Protein AF-A0A1V5KIY8-F1 (afdb_monomer_lite)

Structure (mmCIF, N/CA/C/O backbone):
data_AF-A0A1V5KIY8-F1
#
_entry.id   AF-A0A1V5KIY8-F1
#
loop_
_atom_site.group_PDB
_atom_site.id
_atom_site.type_symbol
_atom_site.label_atom_id
_atom_site.label_alt_id
_atom_site.label_comp_id
_atom_site.label_asym_id
_atom_site.label_entity_id
_atom_site.label_seq_id
_atom_site.pdbx_PDB_ins_code
_atom_site.Cartn_x
_atom_site.Cartn_y
_atom_site.Cartn_z
_atom_site.occupancy
_atom_site.B_iso_or_equiv
_atom_site.auth_seq_id
_atom_site.auth_comp_id
_atom_site.auth_asym_id
_atom_site.auth_atom_id
_atom_site.pdbx_PDB_model_num
ATOM 1 N N . MET A 1 1 ? -11.397 -19.405 -11.425 1.00 39.03 1 MET A N 1
ATOM 2 C CA . MET A 1 1 ? -10.018 -19.683 -10.976 1.00 39.03 1 MET A CA 1
ATOM 3 C C . MET A 1 1 ? -9.446 -18.379 -10.440 1.00 39.03 1 MET A C 1
ATOM 5 O O . MET A 1 1 ? -8.810 -17.641 -11.172 1.00 39.03 1 MET A O 1
ATOM 9 N N . GLY A 1 2 ? -9.823 -18.010 -9.217 1.00 42.44 2 GLY A N 1
ATOM 10 C CA . GLY A 1 2 ? -9.350 -16.786 -8.576 1.00 42.44 2 GLY A CA 1
ATOM 11 C C . GLY A 1 2 ? -8.529 -17.218 -7.384 1.00 42.44 2 GLY A C 1
ATOM 12 O O . GLY A 1 2 ? -9.115 -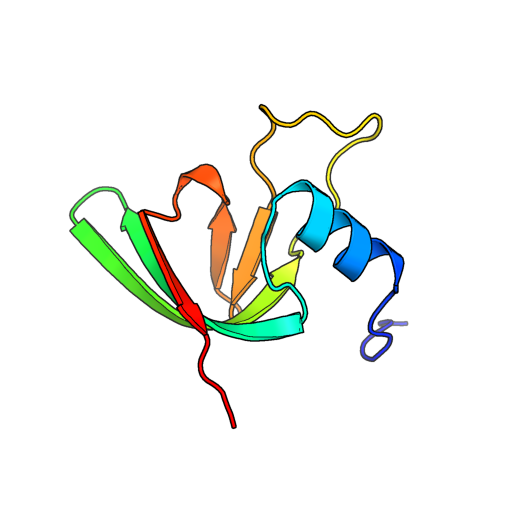17.650 -6.399 1.00 42.44 2 GLY A O 1
ATOM 13 N N . ILE A 1 3 ? -7.207 -17.172 -7.519 1.00 49.84 3 ILE A N 1
ATOM 14 C CA . ILE A 1 3 ? -6.255 -17.336 -6.418 1.00 49.84 3 ILE A CA 1
ATOM 15 C C . ILE A 1 3 ? -6.414 -16.151 -5.454 1.00 49.84 3 ILE A C 1
ATOM 17 O O . ILE A 1 3 ? -5.638 -15.206 -5.429 1.00 49.84 3 ILE A O 1
ATOM 21 N N . GLN A 1 4 ? -7.528 -16.153 -4.738 1.00 51.28 4 GLN A N 1
ATOM 22 C CA . GLN A 1 4 ? -7.694 -15.444 -3.485 1.00 51.28 4 GLN A CA 1
ATOM 23 C C . GLN A 1 4 ? -7.122 -16.396 -2.429 1.00 51.28 4 GLN A C 1
ATOM 25 O O . GLN A 1 4 ? -7.344 -17.601 -2.532 1.00 51.28 4 GLN A O 1
ATOM 30 N N . ASP A 1 5 ? -6.386 -15.866 -1.458 1.00 44.62 5 ASP A N 1
ATOM 31 C CA . ASP A 1 5 ? -5.890 -16.593 -0.276 1.00 44.62 5 ASP A CA 1
ATOM 32 C C . ASP A 1 5 ? -4.529 -17.304 -0.330 1.00 44.62 5 ASP A C 1
ATOM 34 O O . ASP A 1 5 ? -4.273 -18.238 0.423 1.00 44.62 5 ASP A O 1
ATOM 38 N N . LEU A 1 6 ? -3.575 -16.794 -1.108 1.00 45.62 6 LEU A N 1
ATOM 39 C CA . LEU A 1 6 ? -2.173 -16.976 -0.734 1.00 45.62 6 LEU A CA 1
ATOM 40 C C . LEU A 1 6 ? -1.564 -15.600 -0.531 1.00 45.62 6 LEU A C 1
ATOM 42 O O . LEU A 1 6 ? -1.468 -14.795 -1.455 1.00 45.62 6 LEU A O 1
ATOM 46 N N . GLU A 1 7 ? -1.195 -15.320 0.715 1.00 54.69 7 GLU A N 1
ATOM 47 C CA . GLU A 1 7 ? -0.177 -14.343 1.072 1.00 54.69 7 GLU A CA 1
ATOM 48 C C . GLU A 1 7 ? 1.108 -14.734 0.338 1.00 54.69 7 GLU A C 1
ATOM 50 O O . GLU A 1 7 ? 1.990 -15.383 0.897 1.00 54.69 7 GLU A O 1
ATOM 55 N N . ASP A 1 8 ? 1.160 -14.437 -0.960 1.00 61.97 8 ASP A N 1
ATOM 56 C CA . ASP A 1 8 ? 2.245 -14.873 -1.816 1.00 61.97 8 ASP A CA 1
ATOM 57 C C . ASP A 1 8 ? 3.516 -14.233 -1.247 1.00 61.97 8 ASP A C 1
ATOM 59 O O . ASP A 1 8 ? 3.576 -12.997 -1.133 1.00 61.97 8 ASP A O 1
ATOM 63 N N . PRO A 1 9 ? 4.513 -15.029 -0.826 1.00 68.19 9 PRO A N 1
ATOM 64 C CA . PRO A 1 9 ? 5.729 -14.501 -0.214 1.00 68.19 9 PRO A CA 1
ATOM 65 C C . PRO A 1 9 ? 6.371 -13.437 -1.112 1.00 68.19 9 PRO A C 1
ATOM 67 O O . PRO A 1 9 ? 6.898 -12.444 -0.617 1.00 68.19 9 PRO A O 1
ATOM 70 N N . LEU A 1 10 ? 6.194 -13.572 -2.428 1.00 76.25 10 LEU A N 1
ATOM 71 C CA . LEU A 1 10 ? 6.628 -12.625 -3.442 1.00 76.25 10 LEU A CA 1
ATOM 72 C C . LEU A 1 10 ? 6.008 -11.225 -3.280 1.00 76.25 10 LEU A C 1
ATOM 74 O O . LEU A 1 10 ? 6.714 -10.227 -3.405 1.00 76.25 10 LEU A O 1
ATOM 78 N N . PHE A 1 11 ? 4.720 -11.102 -2.944 1.00 77.19 11 PHE A N 1
ATOM 79 C CA . PHE A 1 11 ? 4.097 -9.791 -2.701 1.00 77.19 11 PHE A CA 1
ATOM 80 C C . PHE A 1 11 ? 4.608 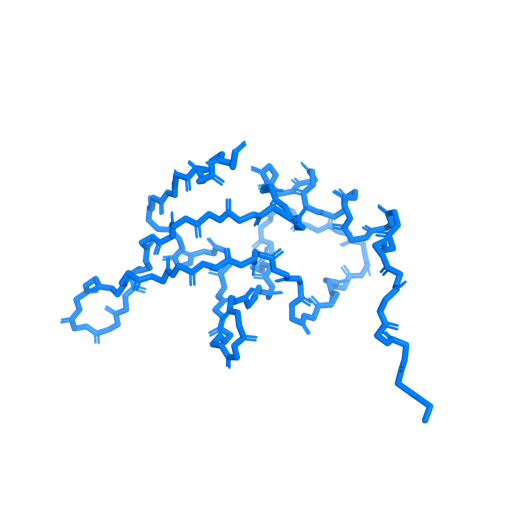-9.137 -1.422 1.00 77.19 11 PHE A C 1
ATOM 82 O O . PHE A 1 11 ? 4.739 -7.912 -1.362 1.00 77.19 11 PHE A O 1
ATOM 89 N N . ARG A 1 12 ? 4.934 -9.944 -0.411 1.00 77.50 12 ARG A N 1
ATOM 90 C CA . ARG A 1 12 ? 5.564 -9.450 0.812 1.00 77.50 12 ARG A CA 1
ATOM 91 C C . ARG A 1 12 ? 6.986 -8.966 0.537 1.00 77.50 12 ARG A C 1
ATOM 93 O O . ARG A 1 12 ? 7.348 -7.897 1.020 1.00 77.50 12 ARG A O 1
ATOM 100 N N . GLU A 1 13 ? 7.755 -9.687 -0.277 1.00 81.31 13 GLU A N 1
ATOM 101 C CA . GLU A 1 13 ? 9.094 -9.261 -0.701 1.00 81.31 13 GLU A CA 1
ATOM 102 C C . GLU A 1 13 ? 9.062 -7.990 -1.559 1.00 81.31 13 GLU A C 1
ATOM 104 O O . GLU A 1 13 ? 9.858 -7.076 -1.335 1.00 81.31 13 GLU A O 1
ATOM 109 N N . ILE A 1 14 ? 8.095 -7.865 -2.477 1.00 82.19 14 ILE A N 1
ATOM 110 C CA . ILE A 1 14 ? 7.865 -6.613 -3.213 1.00 82.19 14 ILE A CA 1
ATOM 111 C C . ILE A 1 14 ? 7.536 -5.489 -2.226 1.00 82.19 14 ILE A C 1
ATOM 113 O O . ILE A 1 14 ? 8.142 -4.424 -2.287 1.00 82.19 14 ILE A O 1
ATOM 117 N N . GLY A 1 15 ? 6.625 -5.717 -1.277 1.00 82.94 15 GLY A N 1
ATOM 118 C CA . GLY A 1 15 ? 6.321 -4.747 -0.224 1.00 82.94 15 GLY A CA 1
ATOM 119 C C . GLY A 1 15 ? 7.575 -4.281 0.516 1.00 82.94 15 GLY A C 1
ATOM 120 O O . GLY A 1 15 ? 7.801 -3.079 0.639 1.00 82.94 15 GLY A O 1
ATOM 121 N N . MET A 1 16 ? 8.444 -5.215 0.912 1.00 82.75 16 MET A N 1
ATOM 122 C CA . MET A 1 16 ? 9.719 -4.911 1.567 1.00 82.75 16 MET A CA 1
ATOM 123 C C . MET A 1 16 ? 10.662 -4.082 0.690 1.00 82.75 16 MET A C 1
ATOM 125 O O . MET A 1 16 ? 11.308 -3.172 1.204 1.00 82.75 16 MET A O 1
ATOM 129 N N . PHE A 1 17 ? 10.718 -4.329 -0.622 1.00 85.25 17 PHE A N 1
ATOM 130 C CA . PHE A 1 17 ? 11.543 -3.531 -1.537 1.00 85.25 17 PHE A CA 1
ATOM 131 C C . PHE A 1 17 ? 11.114 -2.054 -1.585 1.00 85.25 17 PHE A C 1
ATOM 133 O O . PHE A 1 17 ? 11.960 -1.170 -1.726 1.00 85.25 17 PHE A O 1
ATOM 140 N N . TRP A 1 18 ? 9.815 -1.780 -1.428 1.00 86.38 18 TRP A N 1
ATOM 141 C CA . TRP A 1 18 ? 9.260 -0.425 -1.305 1.00 86.38 18 TRP A CA 1
ATOM 142 C C . TRP A 1 18 ? 9.125 0.055 0.153 1.00 86.38 18 TRP A C 1
ATOM 144 O O . TRP A 1 18 ? 8.568 1.127 0.380 1.00 86.38 18 TRP A O 1
ATOM 154 N N . SER A 1 19 ? 9.635 -0.696 1.136 1.00 85.38 19 SER A N 1
ATOM 155 C CA . SER A 1 19 ? 9.479 -0.422 2.576 1.00 85.38 19 SER A CA 1
ATOM 156 C C . SER A 1 19 ? 8.019 -0.243 3.017 1.00 85.38 19 SER A C 1
ATOM 158 O O . SER A 1 19 ? 7.718 0.558 3.902 1.00 85.38 19 SER A O 1
ATOM 160 N N . LEU A 1 20 ? 7.099 -0.983 2.394 1.00 86.56 20 LEU A N 1
ATOM 161 C CA . LEU A 1 20 ? 5.666 -0.919 2.656 1.00 86.56 20 LEU A CA 1
ATOM 162 C C . LEU A 1 20 ? 5.163 -2.191 3.357 1.00 86.56 20 LEU A C 1
ATOM 164 O O . LEU A 1 20 ? 5.477 -3.299 2.906 1.00 86.56 20 LEU A O 1
ATOM 168 N N . PRO A 1 21 ? 4.326 -2.070 4.406 1.00 86.31 21 PRO A N 1
ATOM 169 C CA . PRO A 1 21 ? 3.765 -3.222 5.115 1.00 86.31 21 PRO A CA 1
ATOM 170 C C . PRO A 1 21 ? 2.624 -3.922 4.343 1.00 86.31 21 PRO A C 1
ATOM 172 O O . PRO A 1 21 ? 1.478 -3.989 4.791 1.00 86.31 21 PRO A O 1
ATOM 175 N N . VAL A 1 22 ? 2.916 -4.458 3.157 1.00 87.75 22 VAL A N 1
ATOM 176 C CA . VAL A 1 22 ? 1.938 -5.206 2.348 1.00 87.75 22 VAL A CA 1
ATOM 177 C C . VAL A 1 22 ? 1.413 -6.411 3.138 1.00 87.75 22 VAL A C 1
ATOM 179 O O . VAL A 1 22 ? 2.170 -7.135 3.784 1.00 87.75 22 VAL A O 1
ATOM 182 N N . GLY A 1 23 ? 0.097 -6.609 3.105 1.00 86.50 23 GLY A N 1
ATOM 183 C CA . GLY A 1 23 ? -0.616 -7.648 3.844 1.00 86.50 23 GLY A CA 1
ATOM 184 C C . GLY A 1 23 ? -1.059 -7.236 5.251 1.00 86.50 23 GLY A C 1
ATOM 185 O O . GLY A 1 23 ? -1.825 -7.971 5.873 1.00 86.50 23 GLY A O 1
ATOM 186 N N . LYS A 1 24 ? -0.644 -6.070 5.759 1.00 88.44 24 LYS A N 1
ATOM 187 C CA . LYS A 1 24 ? -1.078 -5.558 7.068 1.00 88.44 24 LYS A CA 1
ATOM 188 C C . LYS A 1 24 ? -2.227 -4.564 6.936 1.00 88.44 24 LYS A C 1
ATOM 190 O O . LYS A 1 24 ? -2.375 -3.897 5.910 1.00 88.44 24 LYS A O 1
ATOM 195 N N . ARG A 1 25 ? -3.047 -4.473 7.989 1.00 90.75 25 ARG A N 1
ATOM 196 C CA . ARG A 1 25 ? -4.030 -3.398 8.133 1.00 90.75 25 ARG A CA 1
ATOM 197 C C . ARG A 1 25 ? -3.309 -2.105 8.487 1.00 90.75 25 ARG A C 1
ATOM 199 O O . ARG A 1 25 ? -2.452 -2.068 9.365 1.00 90.75 25 ARG A O 1
ATOM 206 N N . MET A 1 26 ? -3.631 -1.052 7.759 1.00 91.56 26 MET A N 1
ATOM 207 C CA . MET A 1 26 ? -3.039 0.258 7.948 1.00 91.56 26 MET A CA 1
ATOM 208 C C . MET A 1 26 ? -3.999 1.346 7.501 1.00 91.56 26 MET A C 1
ATOM 210 O O . MET A 1 26 ? -4.952 1.110 6.753 1.00 91.56 26 MET A O 1
ATOM 214 N N . ARG A 1 27 ? -3.700 2.558 7.944 1.00 92.94 27 ARG A N 1
ATOM 215 C CA . ARG A 1 27 ? -4.342 3.776 7.486 1.00 92.94 27 ARG A CA 1
ATOM 216 C C . ARG A 1 27 ? -3.330 4.585 6.690 1.00 92.94 27 ARG A C 1
ATOM 218 O O . ARG A 1 27 ? -2.254 4.894 7.189 1.00 92.94 27 ARG A O 1
ATOM 225 N N . VAL A 1 28 ? -3.676 4.916 5.454 1.00 92.00 28 VAL A N 1
ATOM 226 C CA . VAL A 1 28 ? -2.819 5.613 4.494 1.00 92.00 28 VAL A CA 1
ATOM 227 C C . VAL A 1 28 ? -3.448 6.954 4.150 1.00 92.00 28 VAL A C 1
ATOM 229 O O . VAL A 1 28 ? -4.627 7.025 3.806 1.00 92.00 28 VAL A O 1
ATOM 232 N N . ARG A 1 29 ? -2.661 8.024 4.214 1.00 92.94 29 ARG A N 1
ATOM 233 C CA . ARG A 1 29 ? -3.022 9.335 3.678 1.00 92.94 29 ARG A CA 1
ATOM 234 C C . ARG A 1 29 ? -2.455 9.462 2.275 1.00 92.94 29 ARG A C 1
ATOM 236 O O . ARG A 1 29 ? -1.246 9.397 2.070 1.00 92.94 29 ARG A O 1
ATOM 243 N N . LEU A 1 30 ? -3.347 9.640 1.314 1.00 92.31 30 LEU A N 1
ATOM 244 C CA . LEU A 1 30 ? -3.030 9.825 -0.089 1.00 92.31 30 LEU A CA 1
ATOM 245 C C . LEU A 1 30 ? -3.169 11.289 -0.477 1.00 92.31 30 LEU A C 1
ATOM 247 O O . LEU A 1 30 ? -4.188 11.927 -0.201 1.00 92.31 30 LEU A O 1
ATOM 251 N N . ARG A 1 31 ? -2.182 11.788 -1.210 1.00 91.31 31 ARG A N 1
ATOM 252 C CA . ARG A 1 31 ? -2.272 13.051 -1.925 1.00 91.31 31 ARG A CA 1
ATOM 253 C C . ARG A 1 31 ? -3.069 12.843 -3.210 1.00 91.31 31 ARG A C 1
ATOM 255 O O . ARG A 1 31 ? -2.674 12.073 -4.090 1.00 91.31 31 ARG A O 1
ATOM 262 N N . VAL A 1 32 ? -4.194 13.540 -3.320 1.00 85.88 32 VAL A N 1
ATOM 263 C CA . VAL A 1 32 ? -5.073 13.506 -4.494 1.00 85.88 32 VAL A CA 1
ATOM 264 C C . VAL A 1 32 ? -5.270 14.911 -5.051 1.00 85.88 32 VAL A C 1
ATOM 266 O O . VAL A 1 32 ? -5.054 15.909 -4.362 1.00 85.88 32 VAL A O 1
ATOM 269 N N . SER A 1 33 ? -5.662 15.007 -6.322 1.00 79.44 33 SER A N 1
ATOM 270 C CA . SER A 1 33 ? -5.933 16.306 -6.942 1.00 79.44 33 SER A CA 1
ATOM 271 C C . SER A 1 33 ? -7.131 16.955 -6.242 1.00 79.44 33 SER A C 1
ATOM 273 O O . SER A 1 33 ? -8.256 16.483 -6.385 1.00 79.44 33 SER A O 1
ATOM 275 N N . GLY A 1 34 ? -6.878 17.987 -5.435 1.00 79.56 34 GLY A N 1
ATOM 276 C CA . GLY A 1 34 ? -7.907 18.681 -4.655 1.00 79.56 34 GLY A CA 1
ATOM 277 C C . GLY A 1 34 ? -7.915 18.391 -3.150 1.00 79.56 34 GLY A C 1
ATOM 278 O O . GLY A 1 34 ? -8.781 18.923 -2.462 1.00 79.56 34 GLY A O 1
ATOM 279 N N . GLY A 1 35 ? -6.973 17.601 -2.612 1.00 83.50 35 GLY A N 1
ATOM 280 C CA . GLY A 1 35 ? -6.835 17.451 -1.160 1.00 83.50 35 GLY A CA 1
ATOM 281 C C . GLY A 1 35 ? -6.097 16.198 -0.696 1.00 83.50 35 GLY A C 1
ATOM 282 O O . GLY A 1 35 ? -5.293 15.607 -1.418 1.00 83.50 35 GLY A O 1
ATOM 283 N N . LEU A 1 36 ? -6.390 15.796 0.540 1.00 85.31 36 LEU A N 1
ATOM 284 C CA . LEU A 1 36 ? -5.904 14.556 1.136 1.00 85.31 36 LEU A CA 1
ATOM 285 C C . LEU A 1 36 ? -7.062 13.573 1.266 1.00 85.31 36 LEU A C 1
ATOM 287 O O . LEU A 1 36 ? -8.128 13.920 1.772 1.00 85.31 36 LEU A O 1
ATOM 291 N N . SER A 1 37 ? -6.842 12.342 0.818 1.00 89.50 37 SER A N 1
ATOM 292 C CA . SER A 1 37 ? -7.781 11.241 1.000 1.00 89.50 37 SER A CA 1
ATOM 293 C C . SER A 1 37 ? -7.198 10.255 2.000 1.00 89.50 37 SER A C 1
ATOM 295 O O . SER A 1 37 ? -6.040 9.866 1.883 1.00 89.50 37 SER A O 1
ATOM 297 N N . MET A 1 38 ? -7.976 9.867 3.005 1.00 90.88 38 MET A N 1
ATOM 298 C CA . MET A 1 38 ? -7.538 8.906 4.011 1.00 90.88 38 MET A CA 1
ATOM 299 C C . MET A 1 38 ? -8.200 7.561 3.741 1.00 90.88 38 MET A C 1
ATOM 301 O O . MET A 1 38 ? -9.425 7.460 3.747 1.00 90.88 38 MET A O 1
ATOM 305 N N . LEU A 1 39 ? -7.384 6.540 3.500 1.00 91.56 39 LEU A N 1
ATOM 306 C CA . LEU A 1 39 ? -7.821 5.166 3.294 1.00 91.56 39 LEU A CA 1
ATOM 307 C C . LEU A 1 39 ? -7.449 4.315 4.495 1.00 91.56 39 LEU A C 1
ATOM 309 O O . LEU A 1 39 ? -6.393 4.496 5.090 1.00 91.56 39 LEU A O 1
ATOM 313 N N . GLU A 1 40 ? -8.298 3.352 4.818 1.00 92.94 40 GLU A N 1
ATOM 314 C CA . GLU A 1 40 ? -8.065 2.401 5.894 1.00 92.94 40 GLU A CA 1
ATOM 315 C C . GLU A 1 40 ? -8.429 0.992 5.439 1.00 92.94 40 GLU A C 1
ATOM 317 O O . GLU A 1 40 ? -9.474 0.771 4.823 1.00 92.94 40 GLU A O 1
ATOM 322 N N . GLY A 1 41 ? -7.557 0.035 5.739 1.00 91.50 41 GLY A N 1
ATOM 323 C CA . GLY A 1 41 ? -7.797 -1.376 5.473 1.00 91.50 41 GLY A CA 1
ATOM 324 C C . GLY A 1 41 ? -6.504 -2.144 5.251 1.00 91.50 41 GLY A C 1
ATOM 325 O O . GLY A 1 41 ? -5.419 -1.689 5.609 1.00 91.50 41 GLY A O 1
ATOM 326 N N . LYS A 1 42 ? -6.616 -3.343 4.677 1.00 90.94 42 LYS A N 1
ATOM 327 C CA . LYS A 1 42 ? -5.453 -4.173 4.349 1.00 90.94 42 LYS A CA 1
ATOM 328 C C . LYS A 1 42 ? -4.748 -3.593 3.122 1.00 90.94 42 LYS A C 1
ATOM 330 O O . LYS A 1 42 ? -5.390 -3.393 2.094 1.00 90.94 42 LYS A O 1
ATOM 335 N N . LEU A 1 43 ? -3.447 -3.322 3.233 1.00 90.31 43 LEU A N 1
ATOM 336 C CA . LEU A 1 43 ? -2.640 -2.919 2.085 1.00 90.31 43 LEU A CA 1
ATOM 337 C C . LEU A 1 43 ? -2.352 -4.137 1.214 1.00 90.31 43 LEU A C 1
ATOM 339 O O . LEU A 1 43 ? -1.731 -5.097 1.663 1.00 90.31 43 LEU A O 1
ATOM 343 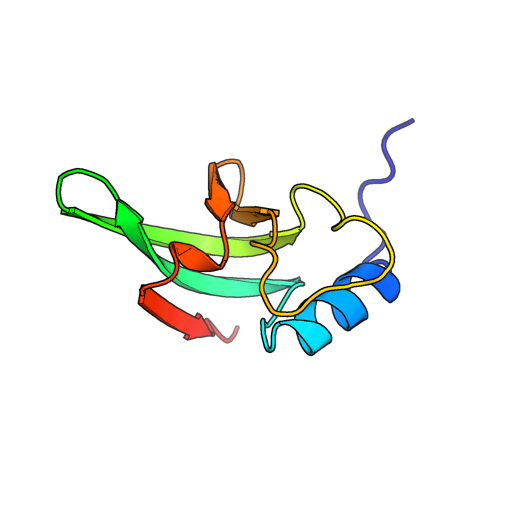N N . GLU A 1 44 ? -2.752 -4.077 -0.046 1.00 89.19 44 GLU A N 1
ATOM 344 C CA . GLU A 1 44 ? -2.522 -5.130 -1.026 1.00 89.19 44 GLU A CA 1
ATOM 345 C C . GLU A 1 44 ? -1.853 -4.563 -2.277 1.00 89.19 44 GLU A C 1
ATOM 347 O O . GLU A 1 44 ? -1.985 -3.382 -2.603 1.00 89.19 44 GLU A O 1
ATOM 352 N N . ILE A 1 45 ? -1.146 -5.416 -3.013 1.00 88.19 45 ILE A N 1
ATOM 353 C CA . ILE A 1 45 ? -0.602 -5.054 -4.321 1.00 88.19 45 ILE A CA 1
ATOM 354 C C . ILE 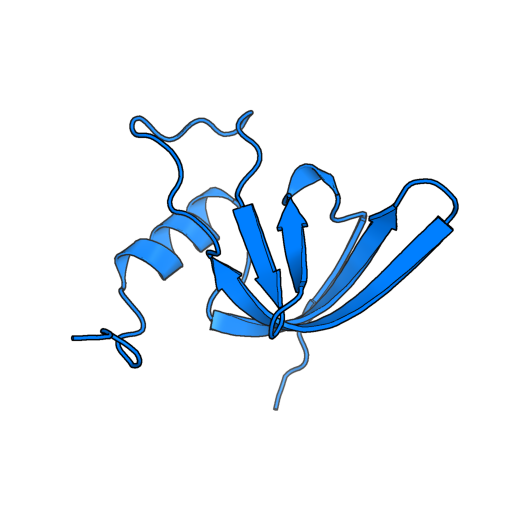A 1 45 ? -1.719 -5.214 -5.351 1.00 88.19 45 ILE A C 1
ATOM 356 O O . ILE A 1 45 ? -2.243 -6.305 -5.558 1.00 88.19 45 ILE A O 1
ATOM 360 N N . ALA A 1 46 ? -2.092 -4.112 -6.001 1.00 88.62 46 ALA A N 1
ATOM 361 C CA . ALA A 1 46 ? -3.087 -4.130 -7.069 1.00 88.62 46 ALA A CA 1
ATOM 362 C C . ALA A 1 46 ? -2.521 -4.741 -8.354 1.00 88.62 46 ALA A C 1
ATOM 364 O O . ALA A 1 46 ? -3.229 -5.434 -9.081 1.00 88.62 46 ALA A O 1
ATOM 365 N N . LYS A 1 47 ? -1.245 -4.464 -8.642 1.00 85.06 47 LYS A N 1
ATOM 366 C CA . LYS A 1 47 ? -0.544 -4.975 -9.819 1.00 85.06 47 LYS A CA 1
ATOM 367 C C . LYS A 1 47 ? 0.932 -5.172 -9.495 1.00 85.06 47 LYS A C 1
ATOM 369 O O . LYS A 1 47 ? 1.567 -4.268 -8.954 1.00 85.06 47 LYS A O 1
ATOM 374 N N . ALA A 1 48 ? 1.464 -6.340 -9.851 1.00 79.56 48 ALA A N 1
ATOM 375 C CA . ALA A 1 48 ? 2.887 -6.622 -9.723 1.00 79.56 48 ALA A CA 1
ATOM 376 C C . ALA A 1 48 ? 3.710 -5.609 -10.549 1.00 79.56 48 ALA A C 1
ATOM 378 O O . ALA A 1 48 ? 3.313 -5.283 -11.674 1.00 79.56 48 ALA A O 1
ATOM 379 N N . PRO A 1 49 ? 4.826 -5.093 -10.008 1.00 79.81 49 PRO A N 1
ATOM 380 C CA . PRO A 1 49 ? 5.727 -4.239 -10.764 1.00 79.81 49 PRO A CA 1
ATOM 381 C C . PRO A 1 49 ? 6.436 -5.053 -11.853 1.00 79.81 49 PRO A C 1
ATOM 383 O O . PRO A 1 49 ? 6.678 -6.251 -11.699 1.00 79.81 49 PRO A O 1
ATOM 386 N N . ASP A 1 50 ? 6.785 -4.389 -12.950 1.00 80.50 50 ASP A N 1
ATOM 387 C CA . ASP A 1 50 ? 7.571 -4.991 -14.024 1.00 80.50 50 ASP A CA 1
ATOM 388 C C . ASP A 1 50 ? 8.989 -5.348 -13.546 1.00 80.50 50 ASP A C 1
ATOM 390 O O . ASP A 1 50 ? 9.629 -4.605 -12.796 1.00 80.50 50 ASP A O 1
ATOM 394 N N . TYR A 1 51 ? 9.489 -6.502 -13.990 1.00 72.56 51 TYR A N 1
ATOM 395 C CA . TYR A 1 51 ? 10.857 -6.936 -13.717 1.00 72.56 51 TYR A CA 1
ATOM 396 C C . TYR A 1 51 ? 11.818 -6.372 -14.782 1.00 72.56 51 TYR A C 1
ATOM 398 O O . TYR A 1 51 ? 11.503 -6.443 -15.972 1.00 72.56 51 TYR A O 1
ATOM 406 N N . PRO A 1 52 ? 13.009 -5.863 -14.409 1.00 78.06 52 PRO A N 1
ATOM 407 C CA . PRO A 1 52 ? 13.583 -5.801 -13.061 1.00 78.06 52 PRO A CA 1
ATOM 408 C C . PRO A 1 52 ? 12.990 -4.681 -12.196 1.00 78.06 52 PRO A C 1
ATOM 410 O O . PRO A 1 52 ? 12.777 -3.567 -12.677 1.00 78.06 52 PRO A O 1
ATOM 413 N N . PHE A 1 53 ? 12.804 -4.956 -10.897 1.00 80.75 53 PHE A N 1
ATOM 414 C CA . PHE A 1 53 ? 12.260 -3.987 -9.941 1.00 80.75 53 PHE A CA 1
ATOM 415 C C . PHE A 1 53 ? 13.097 -2.705 -9.906 1.00 80.75 53 PHE A C 1
ATOM 417 O O . PHE A 1 53 ? 14.313 -2.737 -9.696 1.00 80.75 53 PHE A O 1
ATOM 424 N N . ARG A 1 54 ? 12.442 -1.551 -10.077 1.00 80.38 54 ARG A N 1
ATOM 425 C CA . ARG A 1 54 ? 13.091 -0.237 -10.006 1.00 80.38 54 ARG A CA 1
ATOM 426 C C . ARG A 1 54 ? 12.497 0.591 -8.877 1.00 80.38 54 ARG A C 1
ATOM 428 O O . ARG A 1 54 ? 11.297 0.818 -8.850 1.00 80.38 54 ARG A O 1
ATOM 435 N N . ARG A 1 55 ? 13.344 1.136 -7.994 1.00 73.88 55 ARG A N 1
ATOM 436 C CA . ARG A 1 55 ? 12.894 1.987 -6.869 1.00 73.88 55 ARG A CA 1
ATOM 437 C C . ARG A 1 55 ? 12.152 3.251 -7.316 1.00 73.88 55 ARG A C 1
ATOM 439 O O . ARG A 1 55 ? 11.295 3.738 -6.596 1.00 73.88 55 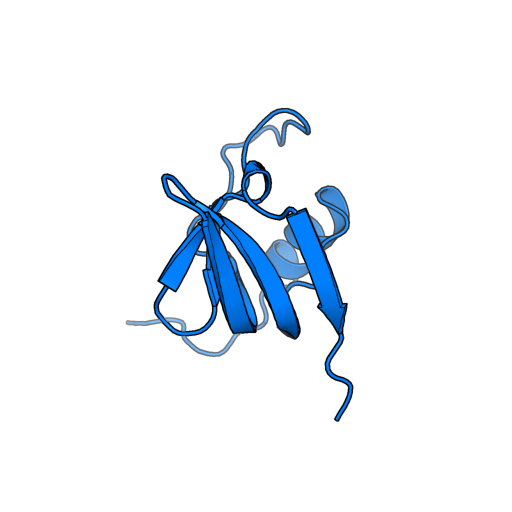ARG A O 1
ATOM 446 N N . ASN A 1 56 ? 12.459 3.753 -8.513 1.00 79.81 56 ASN A N 1
ATOM 447 C CA . ASN A 1 56 ? 11.797 4.928 -9.088 1.00 79.81 56 ASN A CA 1
ATOM 448 C C . ASN A 1 56 ? 10.440 4.596 -9.734 1.00 79.81 56 ASN A C 1
ATOM 450 O O . ASN A 1 56 ? 9.756 5.500 -10.208 1.00 79.81 56 ASN A O 1
ATOM 454 N N . GLN A 1 57 ? 10.058 3.317 -9.804 1.00 84.06 57 GLN A N 1
ATOM 455 C CA . GLN A 1 57 ? 8.759 2.911 -10.321 1.00 84.06 57 GLN A CA 1
ATOM 456 C C . GLN A 1 57 ? 7.701 3.047 -9.225 1.00 84.06 57 GLN A C 1
ATOM 458 O O . GLN A 1 57 ? 7.885 2.605 -8.088 1.00 84.06 57 GLN A O 1
ATOM 463 N N . ALA A 1 58 ? 6.572 3.648 -9.589 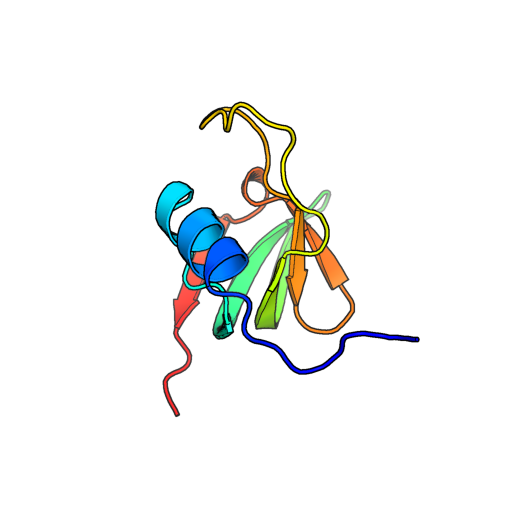1.00 86.56 58 ALA A N 1
ATOM 464 C CA . ALA A 1 58 ? 5.404 3.709 -8.730 1.00 86.56 58 ALA A CA 1
ATOM 465 C C . ALA A 1 58 ? 4.786 2.309 -8.596 1.00 86.56 58 ALA A C 1
ATOM 467 O O . ALA A 1 58 ? 4.405 1.690 -9.593 1.00 86.56 58 ALA A O 1
ATOM 468 N N . LEU A 1 59 ? 4.678 1.815 -7.363 1.00 87.75 59 LEU A N 1
ATOM 469 C CA . LEU A 1 59 ? 4.052 0.530 -7.079 1.00 87.75 59 LEU A CA 1
ATOM 470 C C . LEU A 1 59 ? 2.535 0.713 -7.059 1.00 87.75 59 LEU A C 1
ATOM 472 O O . LEU A 1 59 ? 2.027 1.615 -6.392 1.00 87.75 59 LEU A O 1
ATOM 476 N N . SER A 1 60 ? 1.821 -0.136 -7.795 1.00 90.81 60 SER A N 1
ATOM 477 C CA . SER A 1 60 ? 0.357 -0.136 -7.804 1.00 90.81 60 SER A CA 1
ATOM 478 C C . SER A 1 60 ? -0.164 -0.892 -6.590 1.00 90.81 60 SER A C 1
ATOM 480 O O . SER A 1 60 ? -0.037 -2.115 -6.494 1.00 90.81 60 SER A O 1
ATOM 482 N N . LEU A 1 61 ? -0.770 -0.155 -5.674 1.00 90.75 61 LEU A N 1
ATOM 483 C CA . LEU A 1 61 ? -1.318 -0.640 -4.420 1.00 90.75 61 LEU A CA 1
ATOM 484 C C . LEU A 1 61 ? -2.836 -0.510 -4.438 1.00 90.75 61 LEU A C 1
ATOM 486 O O . LEU A 1 61 ? -3.415 0.208 -5.253 1.00 90.75 61 LEU A O 1
ATOM 490 N N . ARG A 1 62 ? -3.493 -1.214 -3.528 1.00 91.12 62 ARG A N 1
ATOM 491 C CA . ARG A 1 62 ? -4.900 -1.005 -3.216 1.00 91.12 62 ARG A CA 1
ATOM 492 C C . ARG A 1 62 ? -5.147 -1.219 -1.738 1.00 91.12 62 ARG A C 1
ATOM 494 O O . ARG A 1 62 ? -4.465 -2.008 -1.087 1.00 91.12 62 ARG A O 1
ATOM 501 N N . ILE A 1 63 ? -6.168 -0.542 -1.243 1.00 91.25 63 ILE A N 1
ATOM 502 C CA . ILE A 1 63 ? -6.785 -0.831 0.046 1.00 91.25 63 ILE A CA 1
ATOM 503 C C . ILE A 1 63 ? -8.262 -1.083 -0.229 1.00 91.25 63 ILE A C 1
ATOM 505 O O . ILE A 1 63 ? -8.937 -0.247 -0.837 1.00 91.25 63 ILE A O 1
ATOM 509 N N . ASN A 1 64 ? -8.755 -2.249 0.190 1.00 86.75 64 ASN A N 1
ATOM 510 C CA . ASN A 1 64 ? -10.089 -2.756 -0.142 1.00 86.75 64 ASN A CA 1
ATOM 511 C C . ASN A 1 64 ? -10.299 -2.842 -1.670 1.00 86.75 64 ASN A C 1
ATOM 513 O O . ASN A 1 64 ? -9.850 -3.781 -2.320 1.00 86.75 64 ASN A O 1
ATOM 517 N N . SER A 1 65 ? -10.950 -1.843 -2.271 1.00 86.00 65 SER A N 1
ATOM 518 C CA . SER A 1 65 ? -11.203 -1.760 -3.720 1.00 86.00 65 SER A CA 1
ATOM 519 C C . SER A 1 65 ? -10.713 -0.455 -4.343 1.00 86.00 65 SER A C 1
ATOM 521 O O . SER A 1 65 ? -11.030 -0.170 -5.494 1.00 86.00 65 SER A O 1
ATOM 523 N N . ILE A 1 66 ? -9.948 0.343 -3.594 1.00 89.44 66 ILE A N 1
ATOM 524 C CA . ILE A 1 66 ? -9.456 1.642 -4.048 1.00 89.44 66 ILE A CA 1
ATOM 525 C C . ILE A 1 66 ? -7.993 1.477 -4.470 1.00 89.44 66 ILE A C 1
ATOM 527 O O . ILE A 1 66 ? -7.141 1.286 -3.597 1.00 89.44 66 ILE A O 1
ATOM 531 N N . PRO A 1 67 ? -7.687 1.509 -5.781 1.00 91.12 67 PRO A N 1
ATOM 532 C CA . PRO A 1 67 ? -6.317 1.468 -6.267 1.00 91.12 67 PRO A CA 1
ATOM 533 C C . PRO A 1 67 ? -5.644 2.839 -6.128 1.00 91.12 67 PRO A C 1
ATOM 535 O O . PRO A 1 67 ? -6.264 3.877 -6.355 1.00 91.12 67 PRO A O 1
ATOM 538 N N . PHE A 1 68 ? -4.360 2.839 -5.790 1.00 91.12 68 PHE A N 1
ATOM 539 C CA . PHE A 1 68 ? -3.518 4.030 -5.702 1.00 91.12 68 PHE A CA 1
ATOM 540 C C . PHE A 1 68 ? -2.048 3.669 -5.924 1.00 91.12 68 PHE A C 1
ATOM 542 O O . PHE A 1 68 ? -1.652 2.507 -5.845 1.00 91.12 68 PHE A O 1
ATOM 549 N N . PHE A 1 69 ? -1.213 4.667 -6.193 1.00 90.75 69 PHE A N 1
ATOM 550 C CA . PHE A 1 69 ? 0.225 4.463 -6.337 1.00 90.75 69 PHE A CA 1
ATOM 551 C C . PHE A 1 69 ? 0.984 4.752 -5.044 1.00 90.75 69 PHE A C 1
ATOM 553 O O . PHE A 1 69 ? 0.620 5.654 -4.291 1.00 90.75 69 PHE A O 1
ATOM 560 N N . SER A 1 70 ? 2.100 4.053 -4.824 1.00 88.69 70 SER A N 1
ATOM 561 C CA . SER A 1 70 ? 3.002 4.327 -3.695 1.00 88.69 70 SER A CA 1
ATOM 562 C C . SER A 1 70 ? 3.500 5.774 -3.660 1.00 88.69 70 SER A C 1
ATOM 564 O O . SER A 1 70 ? 3.688 6.333 -2.588 1.00 88.69 70 SER A O 1
ATOM 566 N N . THR A 1 71 ? 3.649 6.414 -4.822 1.00 89.38 71 THR A N 1
ATOM 567 C CA . THR A 1 71 ? 4.047 7.826 -4.949 1.00 89.38 71 THR A CA 1
ATOM 568 C C . THR A 1 71 ? 2.981 8.814 -4.480 1.00 89.38 71 THR A C 1
ATOM 570 O O . THR A 1 71 ? 3.297 9.978 -4.250 1.00 89.38 71 THR A O 1
ATOM 573 N N . GLN A 1 72 ? 1.725 8.379 -4.350 1.00 91.12 72 GLN A N 1
ATOM 574 C CA . GLN A 1 72 ? 0.643 9.202 -3.811 1.00 91.12 72 GLN A CA 1
ATOM 575 C C . GLN A 1 72 ? 0.574 9.139 -2.287 1.00 91.12 72 GLN A C 1
ATOM 577 O O . GLN A 1 72 ? -0.158 9.927 -1.696 1.00 91.12 72 GLN A O 1
ATOM 582 N N . ILE A 1 73 ? 1.291 8.213 -1.651 1.00 90.19 73 ILE A N 1
ATOM 583 C CA . ILE A 1 73 ? 1.302 8.084 -0.198 1.00 90.19 73 ILE A CA 1
ATOM 584 C C . ILE A 1 73 ? 2.058 9.273 0.384 1.00 90.19 73 ILE A C 1
ATOM 586 O O . ILE A 1 73 ? 3.246 9.453 0.132 1.00 90.19 73 ILE A O 1
ATOM 590 N N . GLU A 1 74 ? 1.350 10.087 1.156 1.00 91.69 74 GLU A N 1
ATOM 591 C CA . GLU A 1 74 ? 1.943 11.181 1.914 1.00 91.69 74 GLU A CA 1
ATOM 592 C C . GLU A 1 74 ? 2.410 10.700 3.289 1.00 91.69 74 GLU A C 1
ATOM 594 O O . GLU A 1 74 ? 3.506 11.039 3.719 1.00 91.69 74 GLU A O 1
ATOM 599 N N . ASP A 1 75 ? 1.587 9.886 3.951 1.00 90.44 75 ASP A N 1
ATOM 600 C CA . ASP A 1 75 ? 1.857 9.329 5.275 1.00 90.44 75 ASP A CA 1
ATOM 601 C C . ASP A 1 75 ? 1.077 8.021 5.462 1.00 90.44 75 ASP A C 1
ATOM 603 O O . ASP A 1 75 ? 0.041 7.809 4.821 1.00 90.44 75 ASP A O 1
ATOM 607 N N . TRP A 1 76 ? 1.552 7.133 6.331 1.00 91.56 76 TRP A N 1
ATOM 608 C CA . TRP A 1 76 ? 0.826 5.921 6.696 1.00 91.56 76 TRP A CA 1
ATOM 609 C C . TRP A 1 76 ? 1.119 5.504 8.133 1.00 91.56 76 TRP A C 1
ATOM 611 O O . TRP A 1 76 ? 2.217 5.696 8.647 1.00 91.56 76 TRP A O 1
ATOM 621 N N . VAL A 1 77 ? 0.131 4.875 8.764 1.00 92.25 77 VAL A N 1
ATOM 622 C CA . VAL A 1 77 ? 0.251 4.299 10.104 1.00 92.25 77 VAL A CA 1
ATOM 623 C C . VAL A 1 77 ? -0.272 2.872 10.102 1.00 92.25 77 VAL A C 1
ATOM 625 O O . VAL A 1 77 ? -1.316 2.578 9.514 1.00 92.25 77 VAL A O 1
ATOM 628 N N . LEU A 1 78 ? 0.460 1.973 10.754 1.00 91.50 78 LEU A N 1
ATOM 629 C CA . LEU A 1 78 ? -0.015 0.616 10.991 1.00 91.50 78 LEU A CA 1
ATOM 630 C C . LEU A 1 78 ? -1.170 0.651 11.985 1.00 91.50 78 LEU A C 1
ATOM 632 O O . LEU A 1 78 ? -1.109 1.340 13.000 1.00 91.50 78 LEU A O 1
ATOM 636 N N . LEU A 1 79 ? -2.221 -0.094 11.664 1.00 88.69 79 LEU A N 1
ATOM 637 C CA . LEU A 1 79 ? -3.293 -0.380 12.598 1.00 88.69 79 LEU A CA 1
ATOM 638 C C . LEU A 1 79 ? -3.008 -1.788 13.100 1.00 88.69 79 LEU A C 1
ATOM 640 O O . LEU A 1 79 ? -3.321 -2.770 12.424 1.00 88.69 79 LEU A O 1
ATOM 644 N N . GLU A 1 80 ? -2.274 -1.862 14.205 1.00 72.69 80 GLU A N 1
ATOM 645 C CA . GLU A 1 80 ? -2.104 -3.113 14.936 1.00 72.69 80 GLU A CA 1
ATOM 646 C C . GLU A 1 80 ? -3.484 -3.565 15.442 1.00 72.69 80 GLU A C 1
ATOM 648 O O . GLU A 1 80 ? -4.293 -2.731 15.857 1.00 72.69 80 GLU A O 1
ATOM 653 N N . ASP A 1 81 ? -3.758 -4.863 15.313 1.00 55.00 81 ASP A N 1
ATOM 654 C CA . ASP A 1 81 ? -4.880 -5.539 15.974 1.00 55.00 81 ASP A CA 1
ATOM 655 C C . ASP A 1 81 ? -4.391 -6.056 17.331 1.00 55.00 81 ASP A C 1
ATOM 657 O O . ASP A 1 81 ? -3.266 -6.618 17.350 1.00 55.00 81 ASP A O 1
#

pLDDT: mean 82.13, std 12.98, range [39.03, 92.94]

Radius of gyration: 12.54 Å; chains: 1; bounding box: 25×38×30 Å

Secondary structure (DSSP, 8-state):
----S---HHHHHHHHHTT--TTSEEEEEEEETTEEEEEEEEEEEEEPPPSSP-TTSPPEEEETTEEEEGGGEEEEEE---

Sequence (81 aa):
MGIQDLEDPLFREIGMFWSLPVGKRMRVRLRVSGGLSMLEGKLEIAKAPDYPFRRNQALSLRINSIPFFSTQIEDWVLLED

Foldseek 3Di:
DDPDDDPPVVFCVVCVVQVHRAQFWKWFWFADDPGIDIDTAHKHQPDDDDPPDDNPDWTWIDGPPRIDTPVRTPDMDTDDD